Protein AF-A0AA41XJK0-F1 (afdb_monomer_lite)

Organism: NCBI:txid2970915

Structure (mmCIF, N/CA/C/O backbone):
data_AF-A0AA41XJK0-F1
#
_entry.id   AF-A0AA41XJK0-F1
#
loop_
_atom_site.group_PDB
_atom_site.id
_atom_site.type_symbol
_atom_site.label_atom_id
_atom_site.label_alt_id
_atom_site.label_comp_id
_atom_site.label_asym_id
_atom_site.label_entity_id
_atom_site.label_seq_id
_atom_site.pdbx_PDB_ins_code
_atom_site.Cartn_x
_atom_site.Cartn_y
_atom_site.Cartn_z
_atom_site.occupancy
_atom_site.B_iso_or_equiv
_atom_site.auth_seq_id
_atom_site.auth_comp_id
_atom_site.auth_asym_id
_atom_site.auth_atom_id
_atom_site.pdbx_PDB_model_num
ATOM 1 N N . MET A 1 1 ? 17.215 1.976 -4.512 1.00 50.34 1 MET A N 1
ATOM 2 C CA . MET A 1 1 ? 15.933 1.797 -5.218 1.00 50.34 1 MET A CA 1
ATOM 3 C C . MET A 1 1 ? 14.988 1.144 -4.222 1.00 50.34 1 MET A C 1
ATOM 5 O O . MET A 1 1 ? 15.325 0.059 -3.764 1.00 50.34 1 MET A O 1
ATOM 9 N N . ASN A 1 2 ? 13.910 1.812 -3.803 1.00 58.56 2 ASN A N 1
ATOM 10 C CA . ASN A 1 2 ? 12.861 1.128 -3.039 1.00 58.56 2 ASN A CA 1
ATOM 11 C C . ASN A 1 2 ? 12.061 0.279 -4.025 1.00 58.56 2 ASN A C 1
ATOM 13 O O . ASN A 1 2 ? 11.732 0.748 -5.108 1.00 58.56 2 ASN A O 1
ATOM 17 N N . ILE A 1 3 ? 11.841 -0.981 -3.668 1.00 78.62 3 ILE A N 1
ATOM 18 C CA . ILE A 1 3 ? 11.122 -1.968 -4.487 1.00 78.62 3 ILE A CA 1
ATOM 19 C C . ILE A 1 3 ? 9.605 -1.943 -4.234 1.00 78.62 3 ILE A C 1
ATOM 21 O O . ILE A 1 3 ? 8.8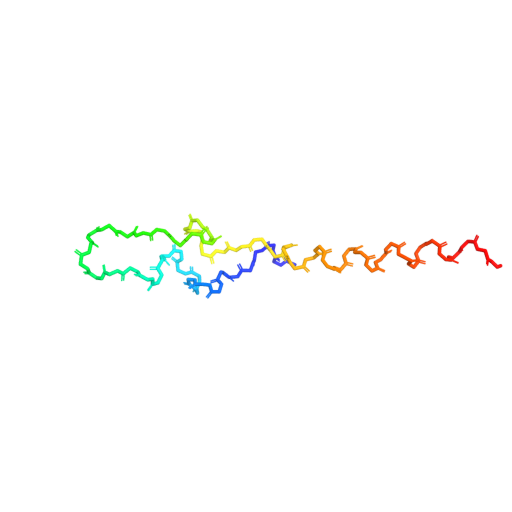56 -2.650 -4.907 1.00 78.62 3 ILE A O 1
ATOM 25 N N . PHE A 1 4 ? 9.159 -1.123 -3.278 1.00 84.44 4 PHE A N 1
ATOM 26 C CA . PHE A 1 4 ? 7.762 -0.960 -2.902 1.00 84.44 4 PHE A CA 1
ATOM 27 C C . PHE A 1 4 ? 7.377 0.522 -2.829 1.00 84.44 4 PHE A C 1
ATOM 29 O O . PHE A 1 4 ? 8.088 1.319 -2.209 1.00 84.44 4 PHE A O 1
ATOM 36 N N . ASP A 1 5 ? 6.232 0.851 -3.423 1.00 89.62 5 ASP A N 1
ATOM 37 C CA . ASP A 1 5 ? 5.540 2.133 -3.325 1.00 89.62 5 ASP A CA 1
ATOM 38 C C . ASP A 1 5 ? 4.402 2.019 -2.301 1.00 89.62 5 ASP A C 1
ATOM 40 O O . ASP A 1 5 ? 3.776 0.966 -2.160 1.00 89.62 5 ASP A O 1
ATOM 44 N N . THR A 1 6 ? 4.094 3.108 -1.600 1.00 91.06 6 THR A N 1
ATOM 45 C CA . THR A 1 6 ? 2.925 3.166 -0.714 1.00 91.06 6 THR A CA 1
ATOM 46 C C . THR A 1 6 ? 1.640 2.967 -1.520 1.00 91.06 6 THR A C 1
ATOM 48 O O . THR A 1 6 ? 1.461 3.564 -2.582 1.00 91.06 6 THR A O 1
ATOM 51 N N . CYS A 1 7 ? 0.726 2.136 -1.019 1.00 90.94 7 CYS A N 1
ATOM 52 C CA . CYS A 1 7 ? -0.579 1.944 -1.640 1.00 90.94 7 CYS A CA 1
ATOM 53 C C . CYS A 1 7 ? -1.427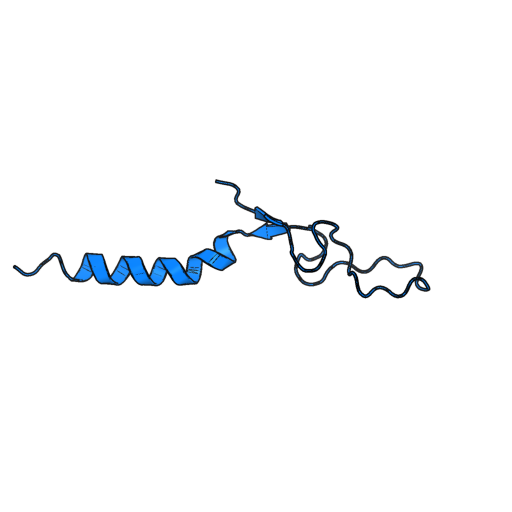 3.215 -1.486 1.00 90.94 7 CYS A C 1
ATOM 55 O O . CYS A 1 7 ? -1.825 3.560 -0.375 1.00 90.94 7 CYS A O 1
ATOM 57 N N . GLU A 1 8 ? -1.736 3.880 -2.603 1.00 90.56 8 GLU A N 1
ATOM 58 C CA . GLU A 1 8 ? -2.480 5.151 -2.635 1.00 90.56 8 GLU A CA 1
ATOM 59 C C . GLU A 1 8 ? -3.936 5.005 -2.154 1.00 90.56 8 GLU A C 1
ATOM 61 O O . GLU A 1 8 ? -4.505 5.945 -1.609 1.00 90.56 8 GLU A O 1
ATOM 66 N N . ARG A 1 9 ? -4.542 3.817 -2.306 1.00 88.31 9 ARG A N 1
ATOM 67 C CA . ARG A 1 9 ? -5.934 3.569 -1.895 1.00 88.31 9 ARG A CA 1
ATOM 68 C C . ARG A 1 9 ? -6.107 3.607 -0.381 1.00 88.31 9 ARG A C 1
ATOM 70 O O . ARG A 1 9 ? -7.069 4.191 0.100 1.00 88.31 9 ARG A O 1
ATOM 77 N N . CYS A 1 10 ? -5.210 2.964 0.360 1.00 91.56 10 CYS A N 1
ATOM 78 C CA . CYS A 1 10 ? -5.271 2.901 1.822 1.00 91.56 10 CYS A CA 1
ATOM 79 C C . CYS A 1 10 ? -4.255 3.821 2.510 1.00 91.56 10 CYS A C 1
ATOM 81 O O . CYS A 1 10 ? -4.094 3.722 3.723 1.00 91.56 10 CYS A O 1
ATOM 83 N N . ASP A 1 11 ? -3.523 4.637 1.748 1.00 91.31 11 ASP A N 1
ATOM 84 C CA . ASP A 1 11 ? -2.446 5.519 2.220 1.00 91.31 11 ASP A CA 1
ATOM 85 C C . ASP A 1 11 ? -1.452 4.816 3.166 1.00 91.31 11 ASP A C 1
ATOM 87 O O . ASP A 1 11 ? -1.115 5.287 4.248 1.00 91.31 11 ASP A O 1
ATOM 91 N N . GLY A 1 12 ? -1.045 3.596 2.804 1.00 92.06 12 GLY A N 1
ATOM 92 C CA . GLY A 1 12 ? -0.111 2.808 3.617 1.00 92.06 12 GLY A CA 1
ATOM 93 C C . GLY A 1 12 ? -0.706 2.059 4.812 1.00 92.06 12 GLY A C 1
ATOM 94 O O . GLY A 1 12 ? -0.006 1.248 5.409 1.00 92.06 12 GLY A O 1
ATOM 95 N N . SER A 1 13 ? -1.981 2.265 5.152 1.00 91.75 13 SER A N 1
ATOM 96 C CA . SER A 1 13 ? -2.586 1.643 6.343 1.00 91.75 13 SER A CA 1
ATOM 97 C C . SER A 1 13 ? -2.883 0.146 6.206 1.00 91.75 13 SER A C 1
ATOM 99 O O . SER A 1 13 ? -2.997 -0.544 7.214 1.00 91.75 13 SER A O 1
ATOM 101 N N . GLY A 1 14 ? -3.065 -0.353 4.979 1.00 90.94 14 GLY A N 1
ATOM 102 C CA . GLY A 1 14 ? -3.495 -1.730 4.718 1.00 90.94 14 GLY A CA 1
ATOM 103 C C . GLY A 1 14 ? -4.984 -1.995 4.989 1.00 90.94 14 GLY A C 1
ATOM 104 O O . GLY A 1 14 ? -5.501 -3.024 4.563 1.00 90.94 14 GLY A O 1
ATOM 105 N N . ALA A 1 15 ? -5.710 -1.069 5.614 1.00 90.19 15 ALA A N 1
ATOM 106 C CA . ALA A 1 15 ? -7.145 -1.196 5.863 1.00 90.19 15 ALA A CA 1
ATOM 107 C C . ALA A 1 15 ? -7.969 -0.669 4.676 1.00 90.19 15 ALA A C 1
ATOM 109 O O . ALA A 1 15 ? -7.561 0.284 4.006 1.00 90.19 15 ALA A O 1
ATOM 110 N N . ASP A 1 16 ? -9.129 -1.275 4.396 1.00 88.56 16 ASP A N 1
ATOM 111 C CA . ASP A 1 16 ? -10.043 -0.718 3.390 1.00 88.56 16 ASP A CA 1
ATOM 112 C C . ASP A 1 16 ? -10.680 0.590 3.913 1.00 88.56 16 ASP A C 1
ATOM 114 O O . ASP A 1 16 ? -11.439 0.561 4.884 1.00 88.56 16 ASP A O 1
ATOM 118 N N . PRO A 1 17 ? -10.430 1.748 3.271 1.00 78.81 17 PRO A N 1
ATOM 119 C CA . PRO A 1 17 ? -10.966 3.037 3.719 1.00 78.81 17 PRO A CA 1
ATOM 120 C C . PRO A 1 17 ? -12.495 3.146 3.603 1.00 78.81 17 PRO A C 1
ATOM 122 O O . PRO A 1 17 ? -13.078 4.107 4.099 1.00 78.81 17 PRO A O 1
ATOM 125 N N . ARG A 1 18 ? -13.159 2.206 2.918 1.00 77.81 18 ARG A N 1
ATOM 126 C CA . ARG A 1 18 ? -14.618 2.177 2.744 1.00 77.81 18 ARG A CA 1
ATOM 127 C C . ARG A 1 18 ? -15.339 1.405 3.845 1.00 77.81 18 ARG A C 1
ATOM 129 O O . ARG A 1 18 ? -16.555 1.244 3.743 1.00 77.81 18 ARG A O 1
ATOM 136 N N . GLN A 1 19 ? -14.623 0.938 4.864 1.00 70.12 19 GLN A N 1
ATOM 137 C CA . GLN A 1 19 ? -15.231 0.248 5.994 1.00 70.12 19 GLN A CA 1
ATOM 138 C C . GLN A 1 19 ? -16.268 1.119 6.690 1.00 70.12 19 GLN A C 1
ATOM 140 O O . GLN A 1 19 ? -16.013 2.254 7.095 1.00 70.12 19 GLN A O 1
ATOM 145 N N . SER A 1 20 ? -17.462 0.558 6.840 1.00 62.16 20 SER A N 1
ATOM 146 C CA . SER A 1 20 ? -18.488 1.078 7.726 1.00 62.16 20 SER A CA 1
ATOM 147 C C . SER A 1 20 ? -18.076 0.806 9.171 1.00 62.16 20 SER A C 1
ATOM 149 O O . SER A 1 20 ? -17.893 -0.343 9.550 1.00 62.16 20 SER A O 1
ATOM 151 N N . PHE A 1 21 ? -18.007 1.857 9.995 1.00 64.38 21 PHE A N 1
ATOM 152 C CA . PHE A 1 21 ? -17.671 1.840 11.434 1.00 64.38 21 PHE A CA 1
ATOM 153 C C . PHE A 1 21 ? -18.542 0.919 12.326 1.00 64.38 21 PHE A C 1
ATOM 155 O O . PHE A 1 21 ? -18.423 0.966 13.547 1.00 64.38 21 PHE A O 1
ATOM 162 N N . PHE A 1 22 ? -19.461 0.152 11.741 1.00 63.66 22 PHE A N 1
ATOM 163 C CA . PHE A 1 22 ? -20.443 -0.688 12.424 1.00 63.66 22 PHE A CA 1
ATOM 164 C C . PHE A 1 22 ? -20.107 -2.182 12.384 1.00 63.66 22 PHE A C 1
ATOM 166 O O . PHE A 1 22 ? -20.783 -2.952 13.062 1.00 63.66 22 PHE A O 1
ATOM 173 N N . ASP A 1 23 ? -19.088 -2.587 11.626 1.00 61.97 23 ASP A N 1
ATOM 174 C CA . ASP A 1 23 ? -18.599 -3.961 11.611 1.00 61.97 23 ASP A CA 1
ATOM 175 C C . ASP A 1 23 ? -17.333 -4.062 12.471 1.00 61.97 23 ASP A C 1
ATOM 177 O O . ASP A 1 23 ? -16.338 -3.388 12.219 1.00 61.97 23 ASP A O 1
ATOM 181 N N . ASP A 1 24 ? -17.352 -4.944 13.476 1.00 66.69 24 ASP A N 1
ATOM 182 C CA . ASP A 1 24 ? -16.185 -5.290 14.313 1.00 66.69 24 ASP A CA 1
ATOM 183 C C . ASP A 1 24 ? -15.079 -6.033 13.522 1.00 66.69 24 ASP A C 1
ATOM 185 O O . ASP A 1 24 ? -14.091 -6.506 14.089 1.00 66.69 24 ASP A O 1
ATOM 189 N N . VAL A 1 25 ? -15.240 -6.164 12.202 1.00 69.38 25 VAL A N 1
ATOM 190 C CA . VAL A 1 25 ? -14.306 -6.819 11.290 1.00 69.38 25 VAL A CA 1
ATOM 191 C C . VAL A 1 25 ? -13.605 -5.749 10.460 1.00 69.38 25 VAL A C 1
ATOM 193 O O . VAL A 1 25 ? -14.223 -5.075 9.641 1.00 69.38 25 VAL A O 1
ATOM 196 N N . VAL A 1 26 ? -12.293 -5.610 10.662 1.00 75.25 26 VAL A N 1
ATOM 197 C CA . VAL A 1 26 ? -11.460 -4.750 9.817 1.00 75.25 26 VAL A CA 1
ATOM 198 C C . VAL A 1 26 ? -11.233 -5.455 8.484 1.00 75.25 26 VAL A C 1
ATOM 200 O O . VAL A 1 26 ? -10.482 -6.429 8.414 1.00 75.25 26 VAL A O 1
ATOM 203 N N . ASP A 1 27 ? -11.863 -4.960 7.421 1.00 86.00 27 ASP A N 1
ATOM 204 C CA . ASP A 1 27 ? -11.575 -5.421 6.063 1.00 86.00 27 ASP A CA 1
ATOM 205 C C . ASP A 1 27 ? -10.140 -5.050 5.636 1.00 86.00 27 ASP A C 1
ATOM 207 O O . ASP A 1 27 ? -9.551 -4.036 6.023 1.00 86.00 27 ASP A O 1
ATOM 211 N N . LEU A 1 28 ? -9.535 -5.875 4.795 1.00 89.94 28 LEU A N 1
ATOM 212 C CA . LEU A 1 28 ? -8.222 -5.567 4.236 1.00 89.94 28 LEU A CA 1
ATOM 213 C C . LEU A 1 28 ? -8.387 -4.770 2.944 1.00 89.94 28 LEU A C 1
ATOM 215 O O . LEU A 1 28 ? -9.287 -5.033 2.145 1.00 89.94 28 LEU A O 1
ATOM 219 N N . CYS A 1 29 ? -7.497 -3.807 2.710 1.00 91.12 29 CYS A N 1
ATOM 220 C CA . CYS A 1 29 ? -7.464 -3.067 1.456 1.00 91.12 29 CYS A CA 1
ATOM 221 C C . CYS A 1 29 ? -7.226 -4.042 0.298 1.00 91.12 29 CYS A C 1
ATOM 223 O O . CYS A 1 29 ? -6.162 -4.653 0.207 1.00 91.12 29 CYS A O 1
ATOM 225 N N . GLY A 1 30 ? -8.197 -4.164 -0.610 1.00 87.44 30 GLY A N 1
ATOM 226 C CA . GLY A 1 30 ? -8.128 -5.126 -1.716 1.00 87.44 30 GLY A CA 1
ATOM 227 C C . GLY A 1 30 ? -6.994 -4.879 -2.719 1.00 87.44 30 GLY A C 1
ATOM 228 O O . GLY A 1 30 ? -6.575 -5.812 -3.397 1.00 87.44 30 GLY A O 1
ATOM 229 N N . ASP A 1 31 ? -6.464 -3.655 -2.802 1.00 88.00 31 ASP A N 1
ATOM 230 C CA . ASP A 1 31 ? -5.414 -3.318 -3.773 1.00 88.00 31 ASP A CA 1
ATOM 231 C C . ASP A 1 31 ? -4.048 -3.849 -3.333 1.00 88.00 31 ASP A C 1
ATOM 233 O O . ASP A 1 31 ? -3.323 -4.433 -4.138 1.00 88.00 31 ASP A O 1
ATOM 237 N N . CYS A 1 32 ? -3.711 -3.664 -2.053 1.00 91.62 32 CYS A N 1
ATOM 238 C CA . CYS A 1 32 ? -2.468 -4.141 -1.442 1.00 91.62 32 CYS A CA 1
ATOM 239 C C . CYS A 1 32 ? -2.656 -5.411 -0.603 1.00 91.62 32 CYS A C 1
ATOM 241 O O . CYS A 1 32 ? -1.723 -5.834 0.062 1.00 91.62 32 CYS A O 1
ATOM 243 N N . SER A 1 33 ? -3.853 -6.006 -0.601 1.00 90.06 33 SER A N 1
ATOM 244 C CA . SER A 1 33 ? -4.199 -7.197 0.194 1.00 90.06 33 SER A CA 1
ATOM 245 C C . SER A 1 33 ? -3.885 -7.079 1.694 1.00 90.06 33 SER A C 1
ATOM 247 O O . SER A 1 33 ? -3.652 -8.084 2.357 1.00 90.06 33 SER A O 1
ATOM 249 N N . GLY A 1 34 ? -3.888 -5.858 2.238 1.00 90.75 34 GLY A N 1
ATOM 250 C CA . GLY A 1 34 ? -3.534 -5.598 3.636 1.00 90.75 34 GLY A CA 1
ATOM 251 C C . GLY A 1 34 ? -2.098 -5.132 3.885 1.00 90.75 34 GLY A C 1
ATOM 252 O O . GLY A 1 34 ? -1.814 -4.661 4.980 1.00 90.75 34 GLY A O 1
ATOM 253 N N . ASP A 1 35 ? -1.205 -5.187 2.893 1.00 92.25 35 ASP A N 1
ATOM 254 C CA . ASP A 1 35 ? 0.225 -4.904 3.099 1.00 92.25 35 ASP A CA 1
ATOM 255 C C . ASP A 1 35 ? 0.556 -3.406 3.212 1.00 92.25 35 ASP A C 1
ATOM 257 O O . ASP A 1 35 ? 1.647 -3.028 3.633 1.00 92.25 35 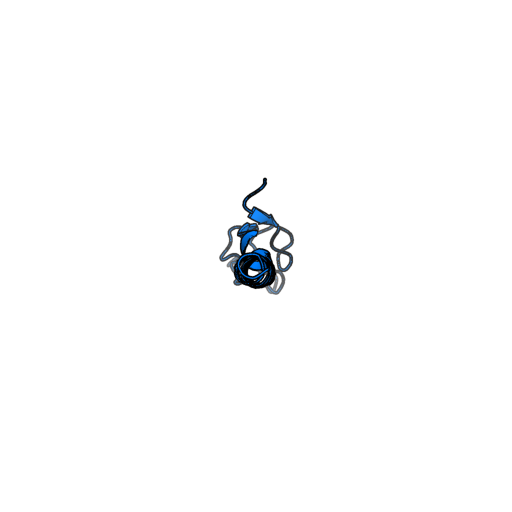ASP A O 1
ATOM 261 N N . GLY A 1 36 ? -0.350 -2.526 2.775 1.00 91.75 36 GLY A N 1
ATOM 262 C CA . GLY A 1 36 ? -0.118 -1.077 2.732 1.00 91.75 36 GLY A CA 1
ATOM 263 C C . GLY A 1 36 ? 0.854 -0.621 1.633 1.00 91.75 36 GLY A C 1
ATOM 264 O O . GLY A 1 36 ? 0.975 0.574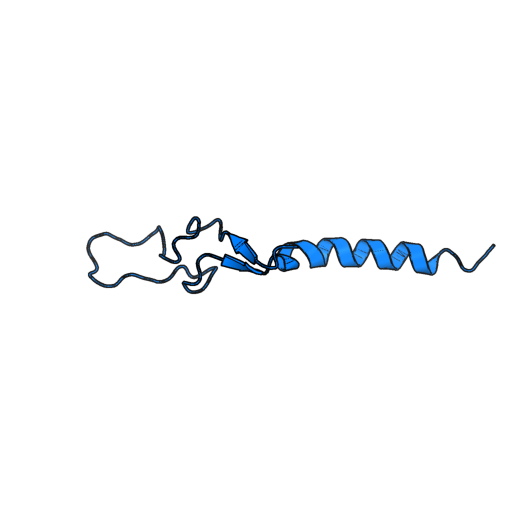 1.372 1.00 91.75 36 GLY A O 1
ATOM 265 N N . VAL A 1 37 ? 1.497 -1.545 0.922 1.00 91.94 37 VAL A N 1
ATOM 266 C CA . VAL A 1 37 ? 2.475 -1.251 -0.131 1.00 91.94 37 VAL A CA 1
ATOM 267 C C . VAL A 1 37 ? 2.213 -2.066 -1.397 1.00 91.94 37 VAL A C 1
ATOM 269 O O . VAL A 1 37 ? 1.545 -3.096 -1.366 1.00 91.94 37 VAL A O 1
ATOM 272 N N . LEU A 1 38 ? 2.724 -1.591 -2.531 1.00 88.62 38 LEU A N 1
ATOM 273 C CA . LEU A 1 38 ? 2.639 -2.237 -3.838 1.00 88.62 38 LEU A CA 1
ATOM 274 C C . LEU A 1 38 ? 4.027 -2.300 -4.486 1.00 88.62 38 LEU A C 1
ATOM 276 O O . LEU A 1 38 ? 4.824 -1.390 -4.281 1.00 88.62 38 LEU A O 1
ATOM 280 N N . PRO A 1 39 ? 4.342 -3.325 -5.296 1.00 84.56 39 PRO A N 1
ATOM 281 C CA . PRO A 1 39 ? 5.607 -3.369 -6.024 1.00 84.56 39 PRO A CA 1
ATOM 282 C C . PRO A 1 39 ? 5.745 -2.158 -6.956 1.00 84.56 39 PRO A C 1
ATOM 284 O O . PRO A 1 39 ? 4.881 -1.938 -7.812 1.00 84.56 39 PRO A O 1
ATOM 287 N N . SER A 1 40 ? 6.844 -1.407 -6.834 1.00 71.25 40 SER A N 1
ATOM 288 C CA . SER A 1 40 ? 7.113 -0.207 -7.651 1.00 71.25 40 SER A CA 1
ATOM 289 C C . SER A 1 40 ? 7.204 -0.523 -9.156 1.00 71.25 40 SER A C 1
ATOM 291 O O . SER A 1 40 ? 7.002 0.343 -10.007 1.00 71.25 40 SER A O 1
ATOM 293 N N . ASP A 1 41 ? 7.441 -1.792 -9.507 1.00 65.56 41 ASP A N 1
ATOM 294 C CA . ASP A 1 41 ? 7.562 -2.266 -10.888 1.00 65.56 41 ASP A CA 1
ATOM 295 C C . ASP A 1 41 ? 6.249 -2.285 -11.680 1.00 65.56 41 ASP A C 1
ATOM 297 O O . ASP A 1 41 ? 6.295 -2.363 -12.906 1.00 65.56 41 ASP A O 1
ATOM 301 N N . ARG A 1 42 ? 5.082 -2.075 -11.050 1.00 54.12 42 ARG A N 1
ATOM 302 C CA . ARG A 1 42 ? 3.838 -1.842 -11.811 1.00 54.12 42 ARG A CA 1
ATOM 303 C C . ARG A 1 42 ? 3.859 -0.544 -12.632 1.00 54.12 42 ARG A C 1
ATOM 305 O O . ARG A 1 42 ? 3.024 -0.382 -13.517 1.00 54.12 42 ARG A O 1
ATOM 312 N N . ARG A 1 43 ? 4.810 0.369 -12.383 1.00 53.00 43 ARG A N 1
ATOM 313 C CA . ARG A 1 43 ? 5.068 1.541 -13.244 1.00 53.00 43 ARG A CA 1
ATOM 314 C C . ARG A 1 43 ? 6.139 1.282 -14.322 1.00 53.00 43 ARG A C 1
ATOM 316 O O . ARG A 1 43 ? 6.287 2.107 -15.222 1.00 53.00 43 ARG A O 1
ATOM 323 N N . HIS A 1 44 ? 6.880 0.168 -14.269 1.00 46.56 44 HIS A N 1
ATOM 324 C CA . HIS A 1 44 ? 8.025 -0.093 -15.158 1.00 46.56 44 HIS A CA 1
ATOM 325 C C . HIS A 1 44 ? 7.686 -0.844 -16.451 1.00 46.56 44 HIS A C 1
ATOM 327 O O . HIS A 1 44 ? 8.469 -0.770 -17.403 1.00 46.56 44 HIS A O 1
ATOM 333 N N . ASP A 1 45 ? 6.522 -1.487 -16.552 1.00 49.69 45 ASP A N 1
ATOM 334 C CA . ASP A 1 45 ? 6.132 -2.183 -17.788 1.00 49.69 45 ASP A CA 1
ATOM 335 C C . ASP A 1 45 ? 5.909 -1.219 -18.966 1.00 49.69 45 ASP A C 1
ATOM 337 O O . ASP A 1 45 ? 6.147 -1.582 -20.115 1.00 49.69 45 ASP A O 1
ATOM 341 N N . ALA A 1 46 ? 5.579 0.050 -18.697 1.00 52.44 46 ALA A N 1
ATOM 342 C CA . ALA A 1 46 ? 5.469 1.082 -19.731 1.00 52.44 46 ALA A CA 1
ATOM 343 C C . ALA A 1 46 ? 6.829 1.642 -20.206 1.00 52.44 46 ALA A C 1
ATOM 345 O O . ALA A 1 46 ? 6.912 2.215 -21.291 1.00 52.44 46 ALA A O 1
ATOM 346 N N . GLN A 1 47 ? 7.906 1.500 -19.419 1.00 51.53 47 GLN A N 1
ATOM 347 C CA . GLN A 1 47 ? 9.246 2.000 -19.782 1.00 51.53 47 GLN A CA 1
ATOM 348 C C . GLN A 1 47 ? 10.172 0.920 -20.349 1.00 51.53 47 GLN A C 1
ATOM 350 O O . GLN A 1 47 ? 11.170 1.246 -20.995 1.00 51.53 47 GLN A O 1
ATOM 355 N N . ARG A 1 48 ? 9.867 -0.367 -20.141 1.00 51.03 48 ARG A N 1
ATOM 356 C CA . ARG A 1 48 ? 10.640 -1.455 -20.756 1.00 51.03 48 ARG A CA 1
ATOM 357 C C . ARG A 1 48 ? 10.429 -1.534 -22.271 1.00 51.03 48 ARG A C 1
ATOM 359 O O . ARG A 1 48 ? 11.338 -1.983 -22.963 1.00 51.03 48 ARG A O 1
ATOM 366 N N . ASP A 1 49 ? 9.291 -1.058 -22.772 1.00 53.78 49 ASP A N 1
ATOM 367 C CA . ASP A 1 49 ? 8.990 -1.064 -24.208 1.00 53.78 49 ASP A CA 1
ATOM 368 C C . ASP A 1 49 ? 9.847 -0.044 -24.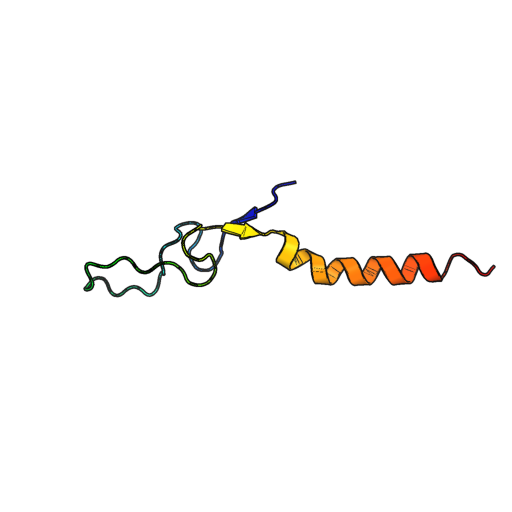983 1.00 53.78 49 ASP A C 1
ATOM 370 O O . ASP A 1 49 ? 10.360 -0.341 -26.055 1.00 53.78 49 ASP A O 1
ATOM 374 N N . GLN A 1 50 ? 10.151 1.114 -24.383 1.00 51.94 50 GLN A N 1
ATOM 375 C CA . GLN A 1 50 ? 10.929 2.168 -25.053 1.00 51.94 50 GLN A CA 1
ATOM 376 C C . GLN A 1 50 ? 12.416 1.822 -25.254 1.00 51.94 50 GLN A C 1
ATOM 378 O O . GLN A 1 50 ? 13.054 2.371 -26.146 1.00 51.94 50 GLN A O 1
ATOM 383 N N . ARG A 1 51 ? 12.995 0.905 -24.462 1.00 54.25 51 ARG A N 1
ATOM 384 C CA . ARG A 1 51 ? 14.421 0.534 -24.591 1.00 54.25 51 ARG A CA 1
ATOM 385 C C . ARG A 1 51 ? 14.698 -0.578 -25.603 1.00 54.25 51 ARG A C 1
ATOM 387 O O . ARG A 1 51 ? 15.867 -0.865 -25.861 1.00 54.25 51 ARG A O 1
ATOM 394 N N . HIS A 1 52 ? 13.672 -1.233 -26.149 1.00 52.62 52 HIS A N 1
ATOM 395 C CA . HIS A 1 52 ? 13.876 -2.264 -27.171 1.00 52.62 52 HIS A CA 1
ATOM 396 C C . HIS A 1 52 ? 13.919 -1.713 -28.600 1.00 52.62 52 HIS A C 1
ATOM 398 O O . HIS A 1 52 ? 14.581 -2.327 -29.436 1.00 52.62 52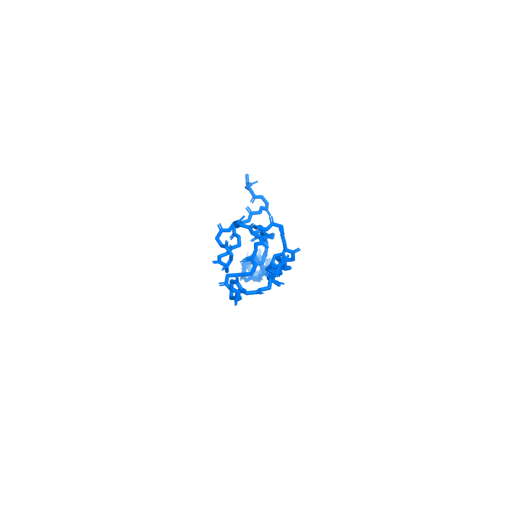 HIS A O 1
ATOM 404 N N . ASP A 1 53 ? 13.327 -0.549 -28.873 1.00 52.38 53 ASP A N 1
ATOM 405 C CA . ASP A 1 53 ? 13.411 0.075 -30.200 1.00 52.38 53 ASP A CA 1
ATOM 406 C C . ASP A 1 53 ? 14.795 0.689 -30.491 1.00 52.38 53 ASP A C 1
ATOM 408 O O . ASP A 1 53 ? 15.297 0.595 -31.612 1.00 52.38 53 ASP A O 1
ATOM 412 N N . GLU A 1 54 ? 15.492 1.241 -29.491 1.00 49.69 54 GLU A N 1
ATOM 413 C CA . GLU A 1 54 ? 16.787 1.909 -29.727 1.00 49.69 54 GLU A CA 1
ATOM 414 C C . GLU A 1 54 ? 17.957 0.936 -29.998 1.00 49.69 54 GLU A C 1
ATOM 416 O O . GLU A 1 54 ? 18.932 1.292 -30.668 1.00 49.69 54 GLU A O 1
ATOM 421 N N . LEU A 1 55 ? 17.868 -0.322 -29.546 1.00 56.16 55 LEU A N 1
ATOM 422 C CA . LEU A 1 55 ? 18.914 -1.331 -29.781 1.00 56.16 55 LEU A CA 1
ATOM 423 C C . LEU A 1 55 ? 18.786 -2.033 -31.143 1.00 56.16 55 LEU A C 1
ATOM 425 O O . LEU A 1 55 ? 19.766 -2.602 -31.626 1.00 56.16 55 LEU A O 1
ATOM 429 N N . ALA A 1 56 ? 17.615 -1.972 -31.784 1.00 56.06 56 ALA A N 1
ATOM 430 C CA . ALA A 1 56 ? 17.393 -2.552 -33.109 1.00 56.06 56 ALA A CA 1
ATOM 431 C C . ALA A 1 56 ? 17.890 -1.647 -34.257 1.00 56.06 56 ALA A C 1
ATOM 433 O O . ALA A 1 56 ? 18.186 -2.146 -35.342 1.00 56.06 56 ALA A O 1
ATOM 434 N N . GLY A 1 57 ? 18.035 -0.336 -34.023 1.00 51.38 57 GLY A N 1
ATOM 435 C CA . GLY A 1 57 ? 18.459 0.638 -35.040 1.00 51.38 57 GLY A CA 1
ATOM 436 C C . GLY A 1 57 ? 19.974 0.828 -35.196 1.00 51.38 57 GLY A C 1
ATOM 437 O O . GLY A 1 57 ? 20.424 1.332 -36.220 1.00 51.38 57 GLY A O 1
ATOM 438 N N . SER A 1 58 ? 20.794 0.400 -34.232 1.00 55.94 58 SER A N 1
ATOM 439 C CA . SER A 1 58 ? 22.243 0.699 -34.229 1.00 55.94 58 SER A CA 1
ATOM 440 C C . SER A 1 58 ? 23.110 -0.311 -34.998 1.00 55.94 58 SER A C 1
ATOM 442 O O . SER A 1 58 ? 24.325 -0.367 -34.810 1.00 55.94 58 SER A O 1
ATOM 444 N N . ARG A 1 59 ? 22.510 -1.138 -35.862 1.00 56.62 59 ARG A N 1
ATOM 445 C CA . ARG A 1 59 ? 23.233 -2.135 -36.669 1.00 56.62 59 ARG A CA 1
ATOM 446 C C . ARG A 1 59 ? 22.886 -2.063 -38.158 1.00 56.62 59 ARG A C 1
ATOM 448 O O . ARG A 1 59 ? 22.737 -3.094 -38.800 1.00 56.62 59 ARG A O 1
ATOM 455 N N . ALA A 1 60 ? 22.774 -0.851 -38.700 1.00 51.00 60 ALA A N 1
ATOM 456 C CA . ALA A 1 60 ? 22.843 -0.596 -40.140 1.00 51.00 60 ALA A CA 1
ATOM 457 C C . ALA A 1 60 ? 23.158 0.884 -40.437 1.00 51.00 60 ALA A C 1
ATOM 459 O O . ALA A 1 60 ? 22.254 1.654 -40.748 1.00 51.00 60 ALA A O 1
ATOM 460 N N . ALA A 1 61 ? 24.435 1.266 -40.342 1.00 44.12 61 ALA A N 1
ATOM 461 C CA . ALA A 1 61 ? 25.075 2.311 -41.152 1.00 44.12 61 ALA A CA 1
ATOM 462 C C . ALA A 1 61 ? 26.596 2.215 -40.981 1.00 44.12 61 ALA A C 1
ATOM 464 O O . ALA A 1 61 ? 27.055 2.292 -39.820 1.00 44.12 61 ALA A O 1
#

InterPro domains:
  IPR036410 Heat shock protein DnaJ, cysteine-rich domain superfamily [SSF57938] (5-40)

pLDDT: mean 72.04, std 16.98, range [44.12, 92.25]

Radius of gyration: 19.26 Å; chains: 1; bounding box: 46×13×56 Å

Sequence (61 aa):
MNIFDTCERCDGSGADPRQSFFDDVVDLCGDCSGDGVLPSDRRHDAQRDQRHDELAGSRAA

Secondary structure (DSSP, 8-state):
--SEEE-TTTTTS-B-TT--TT-SS-PBPTTTTTSSEEEGGGGTHHHHTHHHHHHHSTT--

Foldseek 3Di:
DDQKDFDPQCRLQQFHPPDDPPDPDTHGNPVCNSRRIDGPCVVVVVVVVVVVVVVVPPPDD